Protein 6CCD (pdb70)

Radius of gyration: 12.06 Å; Cα contacts (8 Å, |Δi|>4): 247; chains: 1; bounding box: 29×27×30 Å

InterPro domains:
  IPR000253 Forkhead-associated (FHA) domain [PF00498] (29-92)
  IPR000253 Forkhead-associated (FHA) domain [PF00498] (230-293)
  IPR000253 Forkhead-associated (FHA) domain [PS50006] (29-78)
  IPR000253 Forkhead-associated (FHA) domain [PS50006] (230-279)
  IPR000253 Forkhead-associated (FHA) domain [SM00240] (28-78)
  IPR000253 Forkhead-associated (FHA) domain [SM00240] (229-279)
  IPR003439 ABC transporter-like, ATP-binding domain [PF00005] (335-482)
  IPR003439 ABC transporter-like, ATP-binding domain [PS50893] (319-552)
  IPR003593 AAA+ ATPase domain [SM00382] (344-528)
  IPR008984 SMAD/FHA domain superfamily [SSF49879] (4-115)
  IPR008984 SMAD/FHA domain superfamily [SSF49879] (170-300)
  IPR013525 ABC-2 type transporter, transmembrane domain [PF01061] (596-810)
  IPR017871 ABC transporter-like, conserved site [PS00211] (454-468)
  IPR027417 P-loop containing nucleoside triphosphate hydrolase [G3DSA:3.40.50.300] (308-546)
  IPR027417 P-loop containing nucleoside triphosphate hydrolase [SSF52540] (319-540)
  IPR050352 ATP-binding cassette subfamily G transporters [PTHR48041] (313-811)

Nearest PDB structures (foldseek):
  6ccd-assembly1_A  TM=1.010E+00  e=7.010E-20  Mycobacterium tuberculosis H37Rv
  7rj3-assembly3_C  TM=8.207E-01  e=3.748E-07  Mycobacterium tuberculosis
  8p5x-assembly1_G  TM=8.299E-01  e=7.163E-07  Corynebacterium glutamicum ATCC 13032
  3poa-assembly1_A  TM=8.108E-01  e=9.902E-07  Mycobacterium tuberculosis
  3oun-assembly1_A  TM=8.172E-01  e=2.914E-06  Mycobacterium tuberculosis H37Rv

Solvent-accessible surface area: 5833 Å² total; per-residue (Å²): 147,68,52,42,0,11,2,82,39,137,87,51,89,126,81,33,71,34,61,163,71,6,40,0,0,94,34,146,218,16,67,9,132,0,60,86,113,49,2,29,151,39,0,0,41,0,86,51,50,172,62,89,3,14,0,49,30,62,77,14,144,38,0,0,27,41,124,130,174,123,20,99,64,2,41,2,144,102,64,52,136,0,48,0,1,57,62,122,8,21,23,0,36,4,70,27,19,268

Structure (mmCIF, N/CA/C/O backbone):
data_6CCD
#
_entry.id   6CCD
#
_cell.length_a   58.922
_cell.length_b   58.922
_cell.length_c   68.632
_cell.angle_alpha   90.00
_cell.angle_beta   90.00
_cell.angle_gamma   120.00
#
_symmetry.space_group_name_H-M   'P 32 2 1'
#
loop_
_entity.id
_entity.type
_entity.pdbx_description
1 polymer 'ABC transporter ATP-binding/permease protein Rv1747'
2 non-polymer 'SULFATE ION'
3 water water
#
loop_
_atom_site.group_PDB
_atom_site.id
_atom_site.type_symbol
_atom_site.label_atom_id
_atom_site.label_alt_id
_atom_site.label_comp_id
_atom_site.label_asym_id
_atom_site.label_entity_id
_atom_site.label_seq_id
_atom_site.pdbx_PDB_ins_code
_atom_site.Cartn_x
_atom_site.Cartn_y
_atom_site.Cartn_z
_atom_site.occupancy
_atom_site.B_iso_or_equiv
_atom_site.auth_seq_id
_atom_site.auth_comp_id
_atom_site.auth_asym_id
_atom_site.auth_atom_id
_atom_site.pdbx_PDB_model_num
ATOM 1 N N . ALA A 1 6 ? -10.079 35.368 -1.386 1.00 44.13 8 ALA A N 1
ATOM 2 C CA . ALA A 1 6 ? -11.209 36.231 -1.708 1.00 41.61 8 ALA A CA 1
ATOM 3 C C . ALA A 1 6 ? -12.522 35.768 -1.061 1.00 30.67 8 ALA A C 1
ATOM 4 O O . ALA A 1 6 ? -13.187 36.573 -0.414 1.00 44.17 8 ALA A O 1
ATOM 6 N N . PRO A 1 7 ? -12.9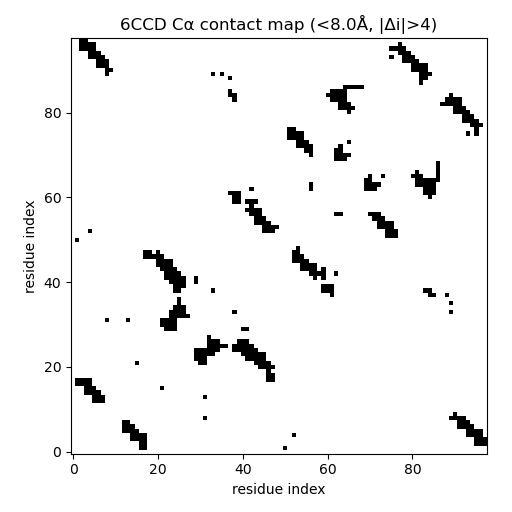23 34.488 -1.240 1.00 34.76 9 PRO A N 1
ATOM 7 C CA . PRO A 1 7 ? -14.202 34.164 -0.599 1.00 27.69 9 PRO A CA 1
ATOM 8 C C . PRO A 1 7 ? -14.056 34.177 0.916 1.00 25.92 9 PRO A C 1
ATOM 9 O O . PRO A 1 7 ? -13.025 33.763 1.438 1.00 25.38 9 PRO A O 1
ATOM 13 N N . PRO A 1 8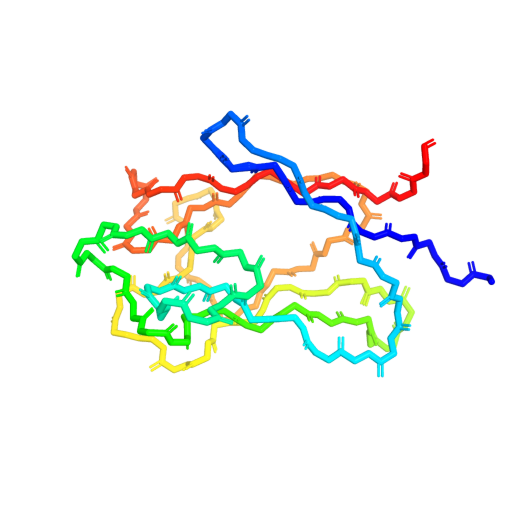 ? -15.075 34.672 1.618 1.00 23.36 10 PRO A N 1
ATOM 14 C CA . PRO A 1 8 ? -15.026 34.737 3.078 1.00 20.21 10 PRO A CA 1
ATOM 15 C C . PRO A 1 8 ? -15.074 33.340 3.666 1.00 23.49 10 PRO A C 1
ATOM 16 O O . PRO A 1 8 ? -15.603 32.425 3.036 1.00 21.51 10 PRO A O 1
ATOM 20 N N . VAL A 1 9 ? -14.506 33.174 4.850 1.00 20.68 11 VAL A N 1
ATOM 21 C CA . VAL A 1 9 ? -14.598 31.908 5.557 1.00 19.11 11 VAL A CA 1
ATOM 22 C C . VAL A 1 9 ? -15.966 31.797 6.226 1.00 16.60 11 VAL A C 1
ATOM 23 O O . VAL A 1 9 ? -16.667 32.797 6.415 1.00 17.78 11 VAL A O 1
ATOM 27 N N . LEU A 1 10 ? -16.338 30.576 6.585 1.00 15.04 12 LEU A N 1
ATOM 28 C CA . LEU A 1 10 ? -17.569 30.331 7.314 1.00 16.45 12 LEU A CA 1
ATOM 29 C C . LEU A 1 10 ? -17.255 29.770 8.686 1.00 16.61 12 LEU A C 1
ATOM 30 O O . LEU A 1 10 ? -16.586 28.743 8.805 1.00 17.00 12 LEU A O 1
ATOM 35 N N . THR A 1 11 ? -17.724 30.456 9.719 1.00 17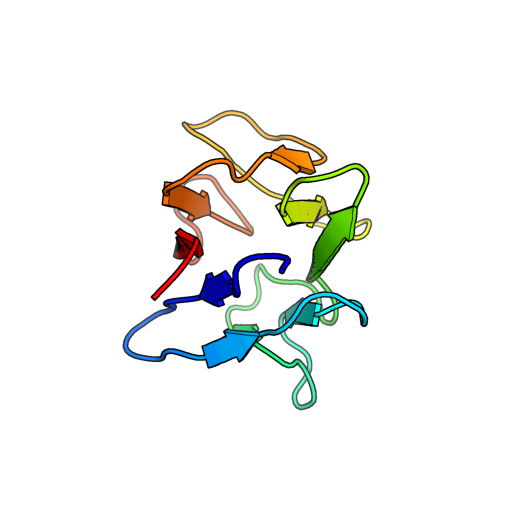.28 13 THR A N 1
ATOM 36 C CA . THR A 1 11 ? -17.608 29.961 11.078 1.00 16.10 13 THR A CA 1
ATOM 37 C C . THR A 1 11 ? -18.925 29.332 11.482 1.00 16.16 13 THR A C 1
ATOM 38 O O . THR A 1 11 ? -19.996 29.904 11.255 1.00 17.57 13 THR A O 1
ATOM 42 N N . VAL A 1 12 ? -18.832 28.134 12.035 1.00 15.57 14 VAL A N 1
ATOM 43 C CA . VAL A 1 12 ? -19.983 27.398 12.531 1.00 18.83 14 VAL A CA 1
ATOM 44 C C . VAL A 1 12 ? -19.866 27.244 14.038 1.00 19.38 14 VAL A C 1
ATOM 45 O O . VAL A 1 12 ? -18.913 26.640 14.531 1.00 18.31 14 VAL A O 1
ATOM 49 N N A ARG A 1 13 ? -20.847 27.773 14.759 0.56 18.78 15 ARG A N 1
ATOM 50 N N B ARG A 1 13 ? -20.829 27.820 14.751 0.44 19.06 15 ARG A N 1
ATOM 51 C CA A ARG A 1 13 ? -20.899 27.667 16.207 0.56 19.88 15 ARG A CA 1
ATOM 52 C CA B ARG A 1 13 ? -20.924 27.726 16.201 0.44 19.97 15 ARG A CA 1
ATOM 53 C C A ARG A 1 13 ? -22.001 26.711 16.637 0.56 20.43 15 ARG A C 1
ATOM 54 C C B ARG A 1 13 ? -22.007 26.723 16.574 0.44 19.62 15 ARG A C 1
ATOM 55 O O A ARG A 1 13 ? -23.179 26.929 16.338 0.56 17.93 15 ARG A O 1
ATOM 56 O O B ARG A 1 13 ? -23.126 26.788 16.056 0.44 18.00 15 ARG A O 1
ATOM 71 N N A TYR A 1 14 ? -21.607 25.651 17.330 0.56 18.66 16 TYR A N 1
ATOM 72 N N B TYR A 1 14 ? -21.681 25.805 17.476 0.44 18.69 16 TYR A N 1
ATOM 73 C CA A TYR A 1 14 ? -22.550 24.664 17.827 0.56 19.99 16 TYR A CA 1
ATOM 74 C CA B TYR A 1 14 ? -22.602 24.733 17.831 0.44 20.04 16 TYR A CA 1
ATOM 75 C C A TYR A 1 14 ? -22.251 24.300 19.268 0.56 21.21 16 TYR A C 1
ATOM 76 C C B TYR A 1 14 ? -22.319 24.178 19.222 0.44 21.27 16 TYR A C 1
ATOM 77 O O A TYR A 1 14 ? -21.134 23.894 19.572 0.56 20.36 16 TYR A O 1
ATOM 78 O O B TYR A 1 14 ? -21.291 23.545 19.455 0.44 20.67 16 TYR A O 1
ATOM 95 N N . GLU A 1 15 ? -23.256 24.422 20.135 1.00 20.28 17 GLU A N 1
ATOM 96 C CA . GLU A 1 15 ? -23.152 23.980 21.536 1.00 23.31 17 GLU A CA 1
ATOM 97 C C . GLU A 1 15 ? -21.785 24.163 22.185 1.00 27.49 17 GLU A C 1
ATOM 98 O O . GLU A 1 15 ? -21.176 23.203 22.659 1.00 27.79 17 GLU A O 1
ATOM 104 N N . GLY A 1 16 ? -21.289 25.390 22.179 1.00 20.58 18 GLY A N 1
ATOM 105 C CA . GLY A 1 16 ? -20.021 25.670 22.816 1.00 30.92 18 GLY A CA 1
ATOM 106 C C . GLY A 1 16 ? -18.793 25.346 21.987 1.00 32.95 18 GLY A C 1
ATOM 107 O O . GLY A 1 16 ? -17.675 25.555 22.456 1.00 33.28 18 GLY A O 1
ATOM 108 N N . SER A 1 17 ? -18.982 24.836 20.768 1.00 22.78 19 SER A N 1
ATOM 109 C CA . SER A 1 17 ? -17.850 24.600 19.856 1.00 21.97 19 SER A CA 1
ATOM 110 C C . SER A 1 17 ? -17.846 25.579 18.695 1.00 22.70 19 SER A C 1
ATOM 111 O O . SER A 1 17 ? -18.893 26.102 18.315 1.00 20.38 19 SER A O 1
ATOM 114 N N . GLU A 1 18 ? -16.658 25.834 18.147 1.00 21.97 20 GLU A N 1
ATOM 115 C CA . GLU A 1 18 ? -16.525 26.617 16.917 1.00 23.01 20 GLU A CA 1
ATOM 116 C C . GLU A 1 18 ? -15.581 25.925 15.953 1.00 24.51 20 GLU A C 1
ATOM 117 O O . GLU A 1 18 ? -14.559 25.353 16.362 1.00 22.01 20 GLU A O 1
ATOM 123 N N . ARG A 1 19 ? -15.938 25.968 14.674 1.00 18.15 21 ARG A N 1
ATOM 124 C CA . ARG A 1 19 ? -15.072 25.497 13.606 1.00 14.25 21 ARG A CA 1
ATOM 125 C C . ARG A 1 19 ? -15.147 26.534 12.497 1.00 19.57 21 ARG A C 1
ATOM 126 O O . ARG A 1 19 ? -16.172 27.187 12.329 1.00 22.09 21 ARG A O 1
ATOM 134 N N . THR A 1 20 ? -14.069 26.690 11.743 1.00 16.76 22 THR A N 1
ATOM 135 C CA . THR A 1 20 ? -14.026 27.713 10.705 1.00 18.61 22 THR A CA 1
ATOM 136 C C . THR A 1 20 ? -13.539 27.076 9.438 1.00 17.71 22 THR A C 1
ATOM 137 O O . THR A 1 20 ? -12.523 26.389 9.452 1.00 17.62 22 THR A O 1
ATOM 141 N N . PHE A 1 21 ? -14.285 27.286 8.353 1.00 14.24 23 PHE A N 1
ATOM 142 C CA . PHE A 1 21 ? -14.048 26.584 7.103 1.00 16.26 23 PHE A CA 1
ATOM 143 C C . PHE A 1 21 ? -13.787 27.538 5.947 1.00 16.66 23 PHE A C 1
ATOM 144 O O . PHE A 1 21 ? -14.392 28.611 5.853 1.00 16.32 23 PHE A O 1
ATOM 152 N N . ALA A 1 22 ? -12.893 27.124 5.060 1.00 18.78 24 ALA A N 1
ATOM 153 C CA . ALA A 1 22 ? -12.603 27.873 3.845 1.00 20.16 24 ALA A CA 1
ATOM 154 C C . ALA A 1 22 ? -13.407 27.327 2.674 1.00 16.88 24 ALA A C 1
ATOM 155 O O . ALA A 1 22 ? -13.719 26.137 2.624 1.00 16.86 24 ALA A O 1
ATOM 157 N N . ALA A 1 23 ? -13.724 28.195 1.726 1.00 17.69 25 ALA A N 1
ATOM 158 C CA . ALA A 1 23 ? -14.390 27.765 0.497 1.00 19.53 25 ALA A CA 1
ATOM 159 C C . ALA A 1 23 ? -13.552 26.719 -0.238 1.00 24.63 25 ALA A C 1
ATOM 160 O O . ALA A 1 23 ? -12.325 26.780 -0.208 1.00 25.46 25 ALA A O 1
ATOM 162 N N . GLY A 1 24 ? -14.199 25.745 -0.873 1.00 25.75 26 GLY A N 1
ATOM 163 C CA . GLY A 1 24 ? -13.478 24.835 -1.748 1.00 24.40 26 GLY A CA 1
ATOM 164 C C . GLY A 1 24 ? -13.709 23.349 -1.544 1.00 29.74 26 GLY A C 1
ATOM 165 O O . GLY A 1 24 ? -13.509 22.561 -2.460 1.00 27.53 26 GLY A O 1
ATOM 166 N N . HIS A 1 25 ? -14.116 22.952 -0.345 1.00 24.55 27 HIS A N 1
ATOM 167 C CA . HIS A 1 25 ? -14.478 21.561 -0.113 1.00 27.80 27 HIS A CA 1
ATOM 168 C C . HIS A 1 25 ? -15.720 21.480 0.774 1.00 20.74 27 HIS A C 1
ATOM 169 O O . HIS A 1 25 ? -15.877 22.278 1.690 1.00 23.99 27 HIS A O 1
ATOM 176 N N . ASP A 1 26 ? -16.602 20.530 0.487 1.00 22.64 28 ASP A N 1
ATOM 177 C CA . ASP A 1 26 ? -17.855 20.433 1.227 1.00 19.89 28 ASP A CA 1
ATOM 178 C C . ASP A 1 26 ? -17.611 20.076 2.699 1.00 20.01 28 ASP A C 1
ATOM 179 O O . ASP A 1 26 ? -16.811 19.186 3.002 1.00 20.71 28 ASP A O 1
ATOM 184 N N . VAL A 1 27 ? -18.309 20.768 3.601 1.00 15.52 29 VAL A N 1
ATOM 185 C CA . VAL A 1 27 ? -18.230 20.498 5.039 1.00 14.07 29 VAL A CA 1
ATOM 186 C C . VAL A 1 27 ? -19.388 19.593 5.460 1.00 16.25 29 VAL A C 1
ATOM 187 O O . VAL A 1 27 ? -20.522 19.855 5.094 1.00 15.34 29 VAL A O 1
ATOM 191 N N . VAL A 1 28 ? -19.110 18.551 6.236 1.00 14.24 30 VAL A N 1
ATOM 192 C CA . VAL A 1 28 ? -20.173 17.674 6.728 1.00 13.02 30 VAL A CA 1
ATOM 193 C C . VAL A 1 28 ? -20.554 17.982 8.176 1.00 15.32 30 VAL A C 1
ATOM 194 O O . VAL A 1 28 ? -19.695 18.016 9.077 1.00 13.35 30 VAL A O 1
ATOM 198 N N . VAL A 1 29 ? -21.849 18.224 8.380 1.00 15.33 31 VAL A N 1
ATOM 199 C CA . VAL A 1 29 ? -22.462 18.347 9.697 1.00 12.56 31 VAL A CA 1
ATOM 200 C C . VAL A 1 29 ? -23.301 17.107 9.945 1.00 14.52 31 VAL A C 1
ATOM 201 O O . VAL A 1 29 ? -24.140 16.756 9.124 1.00 13.18 31 VAL A O 1
ATOM 205 N N . GLY A 1 30 ? -23.090 16.426 11.062 1.00 12.32 32 GLY A N 1
ATOM 206 C CA . GLY A 1 30 ? -23.936 15.286 11.344 1.00 12.73 32 GLY A CA 1
ATOM 207 C C . GLY A 1 30 ? -23.496 14.478 12.542 1.00 11.46 32 GLY A C 1
ATOM 208 O O . GLY A 1 30 ? -22.586 14.866 13.275 1.00 14.24 32 GLY A O 1
ATOM 209 N N . ARG A 1 31 ? -24.154 13.339 12.717 1.00 12.28 33 ARG A N 1
ATOM 210 C CA . ARG A 1 31 ? -23.928 12.462 13.856 1.00 15.79 33 ARG A CA 1
ATOM 211 C C . ARG A 1 31 ? -22.671 11.614 13.704 1.00 19.23 33 ARG A C 1
ATOM 212 O O . ARG A 1 31 ? -22.213 10.988 14.669 1.00 16.69 33 ARG A O 1
ATOM 220 N N . ASP A 1 32 ? -22.108 11.583 12.498 1.00 15.77 34 ASP A N 1
ATOM 221 C CA . ASP A 1 32 ? -20.947 10.734 12.246 1.00 15.95 34 ASP A CA 1
ATOM 222 C C . ASP A 1 32 ? -19.770 11.143 13.109 1.00 15.63 34 ASP A C 1
ATOM 223 O O . ASP A 1 32 ? -19.499 12.340 13.281 1.00 17.00 34 ASP A O 1
ATOM 228 N N . LEU A 1 33 ? -19.070 10.153 13.664 1.00 19.08 35 LEU A N 1
ATOM 229 C CA . LEU A 1 33 ? -17.907 10.429 14.511 1.00 19.24 35 LEU A CA 1
ATOM 230 C C . LEU A 1 33 ? -16.844 11.206 13.747 1.00 20.87 35 LEU A C 1
ATOM 231 O O . LEU A 1 33 ? -16.058 11.938 14.341 1.00 22.05 35 LEU A O 1
ATOM 236 N N . ARG A 1 34 ? -16.842 11.067 12.424 1.00 19.27 36 ARG A N 1
ATOM 237 C CA . ARG A 1 34 ? -15.865 11.753 11.582 1.00 23.91 36 ARG A CA 1
ATOM 238 C C . ARG A 1 34 ? -16.390 13.039 10.937 1.00 21.24 36 ARG A C 1
ATOM 239 O O . ARG A 1 34 ? -15.708 13.623 10.106 1.00 21.24 36 ARG A O 1
ATOM 247 N N . ALA A 1 35 ? -17.599 13.469 11.302 1.00 17.78 37 ALA A N 1
ATOM 248 C CA . ALA A 1 35 ? -18.165 14.704 10.753 1.00 18.14 37 ALA A CA 1
ATOM 249 C C . ALA A 1 35 ? -17.292 15.915 11.096 1.00 16.81 37 ALA A C 1
ATOM 250 O O . ALA A 1 35 ? -16.660 15.954 12.149 1.00 16.96 37 ALA A O 1
ATOM 252 N N . ASP A 1 36 ? -17.244 16.897 10.199 1.00 13.91 38 ASP A N 1
ATOM 253 C CA . ASP A 1 36 ? -16.515 18.132 10.460 1.00 15.98 38 ASP A CA 1
ATOM 254 C C . ASP A 1 36 ? -17.125 18.915 11.607 1.00 19.58 38 ASP A C 1
ATOM 255 O O . ASP A 1 36 ? -16.422 19.568 12.374 1.00 16.30 38 ASP A O 1
ATOM 260 N N . VAL A 1 37 ? -18.446 18.856 11.701 1.00 16.28 39 VAL A N 1
ATOM 261 C CA . VAL A 1 37 ? -19.192 19.435 12.815 1.00 14.31 39 VAL A CA 1
ATOM 262 C C . VAL A 1 37 ? -20.056 18.309 13.355 1.00 16.87 39 VAL A C 1
ATOM 263 O O . VAL A 1 37 ? -21.044 17.947 12.733 1.00 13.10 39 VAL A O 1
ATOM 267 N N . ARG A 1 38 ? -19.660 17.728 14.482 1.00 13.65 40 ARG A N 1
ATOM 268 C CA . ARG A 1 38 ? -20.338 16.554 15.013 1.00 12.87 40 ARG A CA 1
ATOM 269 C C . ARG A 1 38 ? -21.453 16.962 15.966 1.00 12.64 40 ARG A C 1
ATOM 270 O O . ARG A 1 38 ? -21.227 17.710 16.916 1.00 17.21 40 ARG A O 1
ATOM 278 N N . VAL A 1 39 ? -22.652 16.469 15.687 1.00 14.83 41 VAL A N 1
ATOM 279 C CA . VAL A 1 39 ? -23.829 16.726 16.508 1.00 15.16 41 VAL A CA 1
ATOM 280 C C . VAL A 1 39 ? -24.416 15.360 16.846 1.00 18.39 41 VAL A C 1
ATOM 281 O O . VAL A 1 39 ? -24.913 14.676 15.961 1.00 13.25 41 VAL A O 1
ATOM 285 N N . ALA A 1 40 ? -24.332 14.957 18.113 1.00 13.54 42 ALA A N 1
ATOM 286 C CA . ALA A 1 40 ? -24.596 13.564 18.486 1.00 17.55 42 ALA A CA 1
ATOM 287 C C . ALA A 1 40 ? -26.071 13.230 18.732 1.00 16.26 42 ALA A C 1
ATOM 288 O O . ALA A 1 40 ? -26.421 12.061 18.865 1.00 16.22 42 ALA A O 1
ATOM 290 N N . HIS A 1 41 ? -26.939 14.233 18.794 1.00 13.95 43 HIS A N 1
ATOM 291 C CA . HIS A 1 41 ? -28.330 13.948 19.128 1.00 13.85 43 HIS A CA 1
ATOM 292 C C . HIS A 1 41 ? -28.973 12.951 18.144 1.00 17.02 43 HIS A C 1
ATOM 293 O O . HIS A 1 41 ? -28.757 13.040 16.937 1.00 15.63 43 HIS A O 1
ATOM 300 N N . PRO A 1 42 ? -29.755 11.981 18.659 1.00 16.50 44 PRO A N 1
ATOM 301 C CA . PRO A 1 42 ? -30.303 10.921 17.792 1.00 15.38 44 PRO A CA 1
ATOM 302 C C . PRO A 1 42 ? -31.243 11.412 16.678 1.00 15.16 44 PRO A C 1
ATOM 303 O O . PRO A 1 42 ? -31.500 10.667 15.738 1.00 16.21 44 PRO A O 1
ATOM 307 N N . LEU A 1 43 ? -31.741 12.639 16.770 1.00 14.89 45 LEU A N 1
ATOM 308 C CA . LEU A 1 43 ? -32.536 13.203 15.669 1.00 18.06 45 LEU A CA 1
ATOM 309 C C . LEU A 1 43 ? -31.714 13.368 14.390 1.00 16.42 45 LEU A C 1
ATOM 310 O O . LEU A 1 43 ? -32.253 13.433 13.279 1.00 17.12 45 LEU A O 1
ATOM 315 N N . ILE A 1 44 ? -30.400 13.447 14.557 1.00 14.17 46 ILE A N 1
ATOM 316 C CA . ILE A 1 44 ? -29.515 13.861 13.472 1.00 13.57 46 ILE A CA 1
ATOM 317 C C . ILE A 1 44 ? -28.936 12.677 12.687 1.00 15.41 46 ILE A C 1
ATOM 318 O O . ILE A 1 44 ? -28.505 11.681 13.267 1.00 16.24 46 ILE A O 1
ATOM 323 N N . SER A 1 45 ? -28.952 12.788 11.359 1.00 13.89 47 SER A N 1
ATOM 324 C CA . SER A 1 45 ? -28.379 11.767 10.485 1.00 18.18 47 SER A CA 1
ATOM 325 C C . SER A 1 45 ? -26.850 11.828 10.499 1.00 13.95 47 SER A C 1
ATOM 326 O O . SER A 1 45 ? -26.274 12.840 10.875 1.00 13.47 47 SER A O 1
ATOM 329 N N . ARG A 1 46 ? -26.191 10.752 10.082 1.00 13.46 48 ARG A N 1
ATOM 330 C CA . ARG A 1 46 ? -24.727 10.713 10.142 1.00 15.71 48 ARG A CA 1
ATOM 331 C C . ARG A 1 46 ? -24.081 11.806 9.301 1.00 15.47 48 ARG A C 1
ATOM 332 O O . ARG A 1 46 ? -23.154 12.477 9.755 1.00 13.76 48 ARG A O 1
ATOM 340 N N . ALA A 1 47 ? -24.578 11.999 8.084 1.00 14.43 49 ALA A N 1
ATOM 341 C CA . ALA A 1 47 ? -24.143 13.133 7.261 1.00 15.54 49 ALA A CA 1
ATOM 342 C C . ALA A 1 47 ? -25.379 13.968 6.977 1.00 17.60 49 ALA A C 1
ATOM 343 O O . ALA A 1 47 ? -26.016 13.803 5.947 1.00 18.64 49 ALA A O 1
ATOM 345 N N . HIS A 1 48 ? -25.722 14.841 7.918 1.00 14.51 50 HIS A N 1
ATOM 346 C CA . HIS A 1 48 ? -27.020 15.504 7.940 1.00 12.77 50 HIS A CA 1
ATOM 347 C C . HIS A 1 48 ? -27.074 16.725 7.009 1.00 12.99 50 HIS A C 1
ATOM 348 O O . HIS A 1 48 ? -28.023 16.886 6.226 1.00 13.82 50 HIS A O 1
ATOM 355 N N . LEU A 1 49 ? -26.063 17.588 7.105 1.00 12.83 51 LEU A N 1
ATOM 356 C CA . LEU A 1 49 ? -25.934 18.750 6.227 1.00 10.97 51 LEU A CA 1
ATOM 357 C C . LEU A 1 49 ? -24.620 18.744 5.470 1.00 14.32 51 LEU A C 1
ATOM 358 O O . LEU A 1 49 ? -23.614 18.262 5.989 1.00 14.27 51 LEU A O 1
ATOM 363 N N . LEU A 1 50 ? -24.626 19.324 4.272 1.00 12.97 52 LEU A N 1
ATOM 364 C CA . LEU A 1 50 ? -23.389 19.726 3.607 1.00 12.12 52 LEU A CA 1
ATOM 365 C C . LEU A 1 50 ? -23.312 21.235 3.624 1.00 11.99 52 LEU A C 1
ATOM 366 O O . LEU A 1 50 ? -24.282 21.904 3.271 1.00 14.84 52 LEU A O 1
ATOM 371 N N . LEU A 1 51 ? -22.168 21.784 4.021 1.00 13.01 53 LEU A N 1
ATOM 372 C CA . LEU A 1 51 ? -21.961 23.229 3.901 1.00 12.01 53 LEU A CA 1
ATOM 373 C C . LEU A 1 51 ? -20.975 23.486 2.777 1.00 16.16 53 LEU A C 1
ATOM 374 O O . LEU A 1 51 ? -19.977 22.791 2.678 1.00 14.65 53 LEU A O 1
ATOM 379 N N . ARG A 1 52 ? -21.228 24.482 1.938 1.00 13.16 54 ARG A N 1
ATOM 380 C CA . ARG A 1 52 ? -20.295 24.730 0.840 1.00 15.29 54 ARG A CA 1
ATOM 381 C C . ARG A 1 52 ? -20.471 26.115 0.271 1.00 14.27 54 ARG A C 1
ATOM 382 O O . ARG A 1 52 ? -21.522 26.739 0.433 1.00 15.76 54 ARG A O 1
ATOM 390 N N . PHE A 1 53 ? -19.410 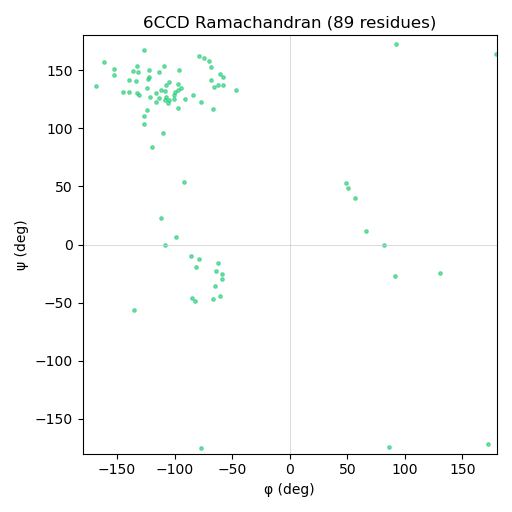26.609 -0.361 1.00 14.45 55 PHE A N 1
ATOM 391 C CA . PHE A 1 53 ? -19.436 27.921 -0.998 1.00 16.43 55 PHE A CA 1
ATOM 392 C C . PHE A 1 53 ? -19.716 27.718 -2.480 1.00 17.56 55 PHE A C 1
ATOM 393 O O . PHE A 1 53 ? -18.933 27.084 -3.185 1.00 18.39 55 PHE A O 1
ATOM 401 N N . ASP A 1 54 ? -20.835 28.253 -2.947 1.00 17.56 56 ASP A N 1
ATOM 402 C CA . ASP A 1 54 ? -21.293 27.983 -4.301 1.00 19.02 56 ASP A CA 1
ATOM 403 C C . ASP A 1 54 ? -21.968 29.215 -4.904 1.00 18.11 56 ASP A C 1
ATOM 404 O O . ASP A 1 54 ? -22.836 29.829 -4.274 1.00 18.39 56 ASP A O 1
ATOM 409 N N . GLN A 1 55 ? -21.563 29.570 -6.121 1.00 17.91 57 GLN A N 1
ATOM 410 C CA . GLN A 1 55 ? -22.142 30.721 -6.801 1.00 19.09 57 GLN A CA 1
ATOM 41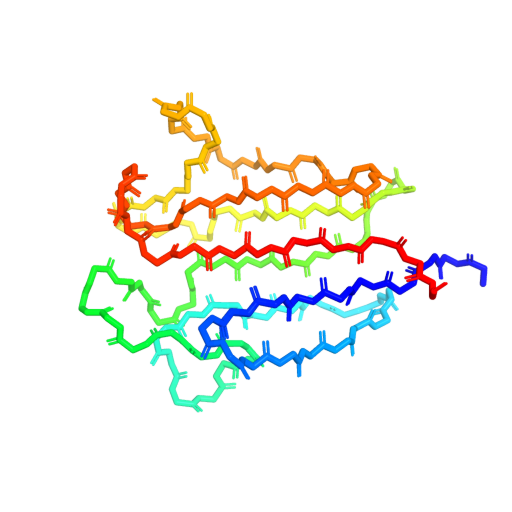1 C C . GLN A 1 55 ? -22.124 31.944 -5.894 1.00 21.59 57 GLN A C 1
ATOM 412 O O . GLN A 1 55 ? -23.147 32.606 -5.683 1.00 25.71 57 GLN A O 1
ATOM 418 N N . GLY A 1 56 ? -20.961 32.198 -5.301 1.00 23.84 58 GLY A N 1
ATOM 419 C CA . GLY A 1 56 ? -20.737 33.432 -4.575 1.00 20.46 58 GLY A CA 1
ATOM 420 C C . GLY A 1 56 ? -21.250 33.521 -3.152 1.00 24.40 58 GLY A C 1
ATOM 421 O O . GLY A 1 56 ? -21.152 34.580 -2.533 1.00 22.61 58 GLY A O 1
ATOM 422 N N A ARG A 1 57 ? -21.809 32.441 -2.613 0.42 21.90 59 ARG A N 1
ATOM 423 N N B ARG A 1 57 ? -21.779 32.422 -2.623 0.58 21.95 59 ARG A N 1
ATOM 424 C CA A ARG A 1 57 ? -22.267 32.492 -1.225 0.42 22.37 59 ARG A CA 1
ATOM 425 C CA B ARG A 1 57 ? -22.300 32.440 -1.262 0.58 22.37 59 ARG A CA 1
ATOM 426 C C A ARG A 1 57 ? -22.309 31.125 -0.552 0.42 19.53 59 ARG A C 1
ATOM 427 C C B ARG A 1 57 ? -22.164 31.094 -0.564 0.58 19.47 59 ARG A C 1
ATOM 428 O O A ARG A 1 57 ? -22.513 30.097 -1.204 0.42 17.14 59 ARG A O 1
ATOM 429 O O B ARG A 1 57 ? -22.111 30.044 -1.212 0.58 17.49 59 ARG A O 1
ATOM 444 N N . TRP A 1 58 ? -22.122 31.138 0.765 1.00 16.89 60 TRP A N 1
ATOM 445 C CA . TRP A 1 58 ? -22.171 29.933 1.572 1.00 15.74 60 TRP A CA 1
ATOM 446 C C . TRP A 1 58 ? -23.594 29.416 1.626 1.00 16.08 60 TRP A C 1
ATOM 447 O O . TRP A 1 58 ? -24.532 30.204 1.751 1.00 16.47 60 TRP A O 1
ATOM 458 N N . VAL A 1 59 ? -23.759 28.097 1.525 1.00 15.32 61 VAL A N 1
ATOM 459 C CA . VAL A 1 59 ? -25.068 27.492 1.715 1.00 13.49 61 VAL A CA 1
ATOM 460 C C . VAL A 1 59 ? -25.004 26.309 2.669 1.00 16.45 61 VAL A C 1
ATOM 461 O O . VAL A 1 59 ? -23.998 25.615 2.740 1.00 15.63 61 VAL A O 1
ATOM 465 N N . ALA A 1 60 ? -26.087 26.100 3.412 1.00 14.36 62 ALA A N 1
ATOM 466 C CA . ALA A 1 60 ? -26.278 24.882 4.188 1.00 12.39 62 ALA A CA 1
ATOM 467 C C . ALA A 1 60 ? -27.317 24.028 3.485 1.00 15.23 62 ALA A C 1
ATOM 468 O O . ALA A 1 60 ? -28.441 24.468 3.287 1.00 15.08 62 ALA A O 1
ATOM 470 N N . ILE A 1 61 ? -26.927 22.813 3.127 1.00 12.11 63 ILE A N 1
ATOM 471 C CA . ILE A 1 61 ? -27.753 21.908 2.326 1.00 13.40 63 ILE A CA 1
ATOM 472 C C . ILE A 1 61 ? -28.175 20.679 3.113 1.00 13.19 63 ILE A C 1
ATOM 473 O O . ILE A 1 61 ? -27.336 19.986 3.682 1.00 14.95 63 ILE A O 1
ATOM 478 N N . ASP A 1 62 ? -29.477 20.421 3.162 1.00 14.92 64 ASP A N 1
ATOM 479 C CA . ASP A 1 62 ? -30.014 19.180 3.729 1.00 13.29 64 ASP A CA 1
ATOM 480 C C . ASP A 1 62 ? -29.591 18.006 2.854 1.00 16.93 64 ASP A C 1
ATOM 481 O O . ASP A 1 62 ? -29.982 17.936 1.684 1.00 17.04 64 ASP A O 1
ATOM 486 N N . ASN A 1 63 ? -28.801 17.087 3.414 1.00 13.24 65 ASN A N 1
ATOM 487 C CA . ASN A 1 63 ? -28.222 15.978 2.655 1.00 12.81 65 ASN A CA 1
ATOM 488 C C . ASN A 1 63 ? -29.124 14.748 2.700 1.00 21.09 65 ASN A C 1
ATOM 489 O O . ASN A 1 63 ? -28.687 13.650 3.068 1.00 17.55 65 ASN A O 1
ATOM 494 N N . GLY A 1 64 ? -30.385 14.942 2.332 1.00 19.51 66 GLY A N 1
ATOM 495 C CA . GLY A 1 64 ? -31.374 13.878 2.383 1.00 19.58 66 GLY A CA 1
ATOM 496 C C . GLY A 1 64 ? -31.503 13.289 3.773 1.00 23.26 66 GLY A C 1
ATOM 497 O O . GLY A 1 64 ? -31.636 12.079 3.936 1.00 21.20 66 GLY A O 1
ATOM 498 N N . SER A 1 65 ? -31.451 14.146 4.787 1.00 17.78 67 SER A N 1
ATOM 499 C CA . SER A 1 65 ? -31.585 13.694 6.168 1.00 21.08 67 SER A CA 1
ATOM 500 C C . SER A 1 65 ? -33.000 13.228 6.462 1.00 21.46 67 SER A C 1
ATOM 501 O O . SER A 1 65 ? -33.950 13.638 5.798 1.00 17.53 67 SER A O 1
ATOM 504 N N . LEU A 1 66 ? -33.153 12.397 7.482 1.00 17.88 68 LEU A N 1
ATOM 505 C CA . LEU A 1 66 ? -34.488 11.988 7.905 1.00 18.03 68 LEU A CA 1
ATOM 506 C C . LEU A 1 66 ? -35.284 13.151 8.485 1.00 20.21 68 LEU A C 1
ATOM 507 O O . LEU A 1 66 ? -36.443 13.358 8.133 1.00 17.98 68 LEU A O 1
ATOM 512 N N . ASN A 1 67 ? -34.667 13.916 9.379 1.00 15.18 69 ASN A N 1
ATOM 513 C CA . ASN A 1 67 ? -35.432 14.850 10.196 1.00 17.48 69 ASN A CA 1
ATOM 514 C C . ASN A 1 67 ? -35.244 16.329 9.851 1.00 15.87 69 ASN A C 1
ATOM 515 O O . ASN A 1 67 ? -35.857 17.195 10.468 1.00 18.63 69 ASN A O 1
ATOM 520 N N . GLY A 1 68 ? -34.409 16.617 8.858 1.00 17.41 70 GLY A N 1
ATOM 521 C CA . GLY A 1 68 ? -34.459 17.913 8.204 1.00 14.77 70 GLY A CA 1
ATOM 522 C C . GLY A 1 68 ? -33.696 19.095 8.763 1.00 13.10 70 GLY A C 1
ATOM 523 O O . GLY A 1 68 ? -32.909 18.979 9.708 1.00 14.18 70 GLY A O 1
ATOM 524 N N . LEU A 1 69 ? -33.939 20.239 8.125 1.00 13.37 71 LEU A N 1
ATOM 525 C CA . LEU A 1 69 ? -33.244 21.507 8.345 1.00 14.11 71 LEU A CA 1
ATOM 526 C C . LEU A 1 69 ? -34.305 22.576 8.460 1.00 16.45 71 LEU A C 1
ATOM 527 O O . LEU A 1 69 ? -35.204 22.651 7.609 1.00 14.84 71 LEU A O 1
ATOM 532 N N . TYR A 1 70 ? -34.216 23.388 9.505 1.00 13.41 72 TYR A N 1
ATOM 533 C CA . TYR A 1 70 ? -35.232 24.400 9.775 1.00 15.36 72 TYR A CA 1
ATOM 534 C C . TYR A 1 70 ? -34.671 25.810 9.870 1.00 14.61 72 TYR A C 1
ATOM 535 O O . TYR A 1 70 ? -33.648 26.053 10.525 1.00 15.53 72 TYR A O 1
ATOM 544 N N . LEU A 1 71 ? -35.361 26.737 9.211 1.00 13.74 73 LEU A N 1
ATOM 545 C CA . LEU A 1 71 ? -35.099 28.163 9.345 1.00 20.31 73 LEU A CA 1
ATOM 546 C C . LEU A 1 71 ? -36.399 28.855 9.768 1.00 21.77 73 LEU A C 1
ATOM 547 O O . LEU A 1 71 ? -37.370 28.837 9.020 1.00 18.80 73 LEU A O 1
ATOM 552 N N . ASN A 1 72 ? -36.424 29.436 10.963 1.00 22.96 74 ASN A N 1
ATOM 553 C CA . ASN A 1 72 ? -37.634 30.106 11.454 1.00 28.50 74 ASN A CA 1
ATOM 554 C C . ASN A 1 72 ? -38.895 29.256 11.295 1.00 27.69 74 ASN A C 1
ATOM 555 O O . ASN A 1 72 ? -39.877 29.695 10.679 1.00 34.13 74 ASN A O 1
ATOM 560 N N . ASN A 1 73 ? -38.835 28.030 11.806 1.00 21.17 75 ASN A N 1
ATOM 561 C CA . ASN A 1 73 ? -39.973 27.097 11.806 1.00 24.24 75 ASN A CA 1
ATOM 562 C C . ASN A 1 73 ? -40.408 26.638 10.427 1.00 24.93 75 ASN A C 1
ATOM 563 O O . ASN A 1 73 ? -41.456 26.018 10.272 1.00 21.91 75 ASN A O 1
ATOM 568 N N . ARG A 1 74 ? -39.596 26.927 9.419 1.00 21.78 76 ARG A N 1
ATOM 569 C CA . ARG A 1 74 ? -39.873 26.407 8.099 1.00 21.14 76 ARG A CA 1
ATOM 570 C C . ARG A 1 74 ? -38.867 25.325 7.750 1.00 17.89 76 ARG A C 1
ATOM 571 O O . ARG A 1 74 ? -37.659 25.558 7.802 1.00 17.93 76 ARG A O 1
ATOM 579 N N . ARG A 1 75 ? -39.359 24.145 7.402 1.00 16.89 77 ARG A N 1
ATOM 580 C CA . ARG A 1 75 ? -38.480 23.083 6.955 1.00 16.31 77 ARG A CA 1
ATOM 581 C C . ARG A 1 75 ? -38.053 23.348 5.513 1.00 23.20 77 ARG A C 1
ATOM 582 O O . ARG A 1 75 ? -38.901 23.479 4.630 1.00 19.74 77 ARG A O 1
ATOM 590 N N . VAL A 1 76 ? -36.746 23.426 5.278 1.00 15.11 78 VAL A N 1
ATOM 591 C CA . VAL A 1 76 ? -36.224 23.815 3.965 1.00 15.94 78 VAL A CA 1
ATOM 592 C C . VAL A 1 76 ? -35.109 22.881 3.493 1.00 17.58 78 VAL A C 1
ATOM 593 O O . VAL A 1 76 ? -34.417 22.260 4.325 1.00 15.91 78 VAL A O 1
ATOM 597 N N . PRO A 1 77 ? -34.929 22.763 2.161 1.00 15.87 79 PRO A N 1
ATOM 598 C CA . PRO A 1 77 ? -33.834 21.918 1.660 1.00 16.86 79 PRO A CA 1
ATOM 599 C C . PRO A 1 77 ? -32.492 22.623 1.666 1.00 16.20 79 PRO A C 1
ATOM 600 O O . PRO A 1 77 ? -31.454 21.972 1.596 1.00 12.97 79 PRO A O 1
ATOM 604 N N . VAL A 1 78 ? -32.508 23.943 1.725 1.00 14.79 80 VAL A N 1
ATOM 605 C CA . VAL A 1 78 ? -31.255 24.686 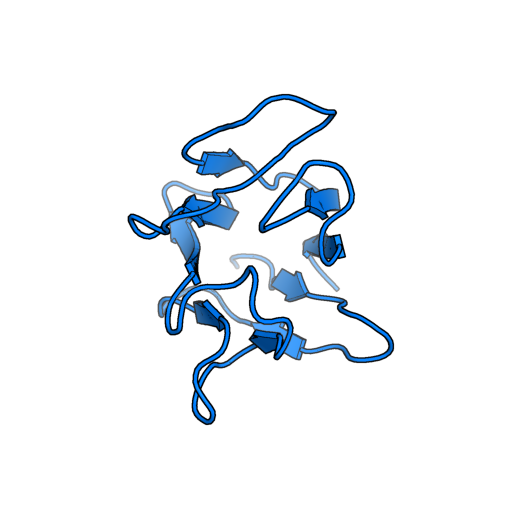1.671 1.00 16.67 80 VAL A CA 1
ATOM 606 C C . VAL A 1 78 ? -31.429 26.010 2.408 1.00 19.94 80 VAL A C 1
ATOM 607 O O . VAL A 1 78 ? -32.527 26.584 2.421 1.00 15.27 80 VAL A O 1
ATOM 611 N N . VAL A 1 79 ? -30.366 26.467 3.063 1.00 13.64 81 VAL A N 1
ATOM 612 C CA . VAL A 1 79 ? -30.370 27.810 3.643 1.00 19.05 81 VAL A CA 1
ATOM 613 C C . VAL A 1 79 ? -29.226 28.623 3.052 1.00 17.74 81 VAL A C 1
ATOM 614 O O . VAL A 1 79 ? -28.074 28.179 3.060 1.00 15.62 81 VAL A O 1
ATOM 618 N N . ASP A 1 80 ? -29.546 29.801 2.520 1.00 15.26 82 ASP A N 1
ATOM 619 C CA . ASP A 1 80 ? -28.521 30.707 2.013 1.00 17.46 82 ASP A CA 1
ATOM 620 C C . ASP A 1 80 ? -27.962 31.526 3.183 1.00 23.91 82 ASP A C 1
ATOM 621 O O . ASP A 1 80 ? -28.711 32.111 3.967 1.00 20.65 82 ASP A O 1
ATOM 626 N N . ILE A 1 81 ? -26.640 31.539 3.304 1.00 20.97 83 ILE A N 1
ATOM 627 C CA . ILE A 1 81 ? -25.960 32.245 4.383 1.00 21.59 83 ILE A CA 1
ATOM 628 C C . ILE A 1 81 ? -25.215 33.477 3.859 1.00 22.38 83 ILE A C 1
ATOM 629 O O . ILE A 1 81 ? -24.076 33.369 3.400 1.00 29.07 83 ILE A O 1
ATOM 634 N N . TYR A 1 82 ? -25.842 34.642 3.941 1.00 31.42 84 TYR A N 1
ATOM 635 C CA . TYR A 1 82 ? -25.253 35.871 3.398 1.00 35.87 84 TYR A CA 1
ATOM 636 C C . TYR A 1 82 ? -24.300 36.549 4.375 1.00 40.21 84 TYR A C 1
ATOM 637 O O . TYR A 1 82 ? -23.204 36.966 4.001 1.00 40.93 84 TYR A O 1
ATOM 646 N N . ASP A 1 83 ? -24.727 36.674 5.626 1.00 37.00 85 ASP A N 1
ATOM 647 C CA . ASP A 1 83 ? -23.886 37.292 6.644 1.00 43.67 85 ASP A CA 1
ATOM 648 C C . ASP A 1 83 ? -23.897 36.502 7.944 1.00 34.57 85 ASP A C 1
ATOM 649 O O . ASP A 1 83 ? -22.852 36.102 8.456 1.00 33.16 85 ASP A O 1
ATOM 654 N N . ALA A 1 84 ? -25.085 36.295 8.486 1.00 36.90 86 ALA A N 1
ATOM 655 C CA . ALA A 1 84 ? -25.219 35.570 9.737 1.00 41.92 86 ALA A CA 1
ATOM 656 C C . ALA A 1 84 ? -26.580 34.901 9.773 1.00 38.62 86 ALA A C 1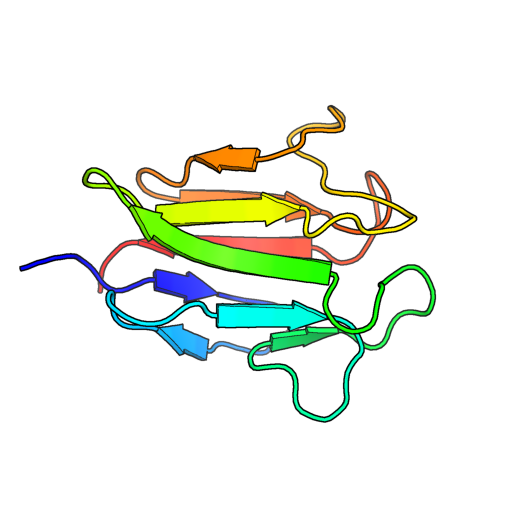
ATOM 657 O O . ALA A 1 84 ? -27.536 35.387 9.168 1.00 34.58 86 ALA A O 1
ATOM 659 N N . GLN A 1 85 ? -26.669 33.786 10.483 1.00 32.90 87 GLN A N 1
ATOM 660 C CA . GLN A 1 85 ? -27.849 32.952 10.387 1.00 26.50 87 GLN A CA 1
ATOM 661 C C . GLN A 1 85 ? -27.854 31.896 11.485 1.00 23.50 87 GLN A C 1
ATOM 662 O O . GLN A 1 85 ? -26.826 31.295 11.777 1.00 24.49 87 GLN A O 1
ATOM 668 N N . ARG A 1 86 ? -29.006 31.685 12.107 1.00 18.76 88 ARG A N 1
ATOM 669 C CA . ARG A 1 86 ? -29.169 30.552 12.998 1.00 22.40 88 ARG A CA 1
ATOM 670 C C . ARG A 1 86 ? -30.148 29.572 12.378 1.00 19.30 88 ARG A C 1
ATOM 671 O O . ARG A 1 86 ? -31.207 29.982 11.906 1.00 19.25 88 ARG A O 1
ATOM 679 N N . VAL A 1 87 ? -29.799 28.287 12.373 1.00 13.53 89 VAL A N 1
ATOM 680 C CA . VAL A 1 87 ? -30.726 27.268 11.911 1.00 14.82 89 VAL A CA 1
ATOM 681 C C . VAL A 1 87 ? -30.866 26.193 12.979 1.00 16.41 89 VAL A C 1
ATOM 682 O O . VAL A 1 87 ? -30.083 26.148 13.942 1.00 17.43 89 VAL A O 1
ATOM 686 N N . HIS A 1 88 ? -31.865 25.335 12.817 1.00 14.30 90 HIS A N 1
ATOM 687 C CA . HIS A 1 88 ? -31.989 24.142 13.645 1.00 14.02 90 HIS A CA 1
ATOM 688 C C . HIS A 1 88 ? -32.026 22.916 12.751 1.00 14.46 90 HIS A C 1
ATOM 689 O O . HIS A 1 88 ? -32.624 22.944 11.683 1.00 15.47 90 HIS A O 1
ATOM 696 N N . ILE A 1 89 ? -31.394 21.833 13.191 1.00 14.36 91 ILE A N 1
ATOM 697 C CA . ILE A 1 89 ? -31.502 20.580 12.473 1.00 13.72 91 ILE A CA 1
ATOM 698 C C . ILE A 1 89 ? -32.258 19.568 13.323 1.00 16.60 91 ILE A C 1
ATOM 699 O O . ILE A 1 89 ? -32.175 19.603 14.554 1.00 15.51 91 ILE A O 1
ATOM 704 N N . GLY A 1 90 ? -32.993 18.681 12.658 1.00 17.27 92 GLY A N 1
ATOM 705 C CA . GLY A 1 90 ? -33.699 17.594 13.332 1.00 13.98 92 GLY A CA 1
ATOM 706 C C . GLY A 1 90 ? -35.126 17.924 13.734 1.00 15.24 92 GLY A C 1
ATOM 707 O O . GLY A 1 90 ? -35.961 17.037 13.835 1.00 18.82 92 GLY A O 1
ATOM 708 N N . ASN A 1 91 ? -35.391 19.205 13.965 1.00 14.69 93 ASN A N 1
ATOM 709 C CA . ASN A 1 91 ? -36.687 19.685 14.442 1.00 17.04 93 ASN A CA 1
ATOM 710 C C . ASN A 1 91 ? -36.572 21.189 14.609 1.00 16.93 93 ASN A C 1
ATOM 711 O O . ASN A 1 91 ? -35.459 21.699 14.657 1.00 18.55 93 ASN A O 1
ATOM 716 N N . PRO A 1 92 ? -37.709 21.907 14.719 1.00 18.64 94 PRO A N 1
ATOM 717 C CA . PRO A 1 92 ? -37.628 23.352 14.967 1.00 18.88 94 PRO A CA 1
ATOM 718 C C . PRO A 1 92 ? -36.879 23.687 16.262 1.00 18.59 94 PRO A C 1
ATOM 719 O O . PRO A 1 92 ? -36.277 24.759 16.367 1.00 21.87 94 PRO A O 1
ATOM 723 N N . ASP A 1 93 ? -36.933 22.791 17.240 1.00 15.95 95 ASP A N 1
ATOM 724 C CA . ASP A 1 93 ? -36.184 22.985 18.478 1.00 21.05 95 ASP A CA 1
ATOM 725 C C . ASP A 1 93 ? -35.050 21.978 18.627 1.00 25.26 95 ASP A C 1
ATOM 726 O O . ASP A 1 93 ? -34.610 21.699 19.743 1.00 25.12 95 ASP A O 1
ATOM 731 N N . GLY A 1 94 ? -34.583 21.418 17.514 1.00 19.46 96 GLY A N 1
ATOM 732 C CA . GLY A 1 94 ? -33.452 20.511 17.556 1.00 18.11 96 GLY A CA 1
ATOM 733 C C . GLY A 1 94 ? -32.166 21.303 17.709 1.00 17.11 96 GLY A C 1
ATOM 734 O O . GLY A 1 94 ? -32.216 22.518 17.875 1.00 17.01 96 GLY A O 1
ATOM 735 N N . PRO A 1 95 ? -31.011 20.615 17.671 1.00 15.81 97 PRO A N 1
ATOM 736 C CA . PRO A 1 95 ? -29.697 21.265 17.810 1.00 15.85 97 PRO A CA 1
ATOM 737 C C . PRO A 1 95 ? -29.578 22.512 16.931 1.00 18.36 97 PRO A C 1
ATOM 738 O O . PRO A 1 95 ? -29.962 22.497 15.752 1.00 16.73 97 PRO A O 1
ATOM 742 N N . ALA A 1 96 ? -29.088 23.598 17.517 1.00 13.99 98 ALA A N 1
ATOM 743 C CA . ALA A 1 96 ? -28.994 24.862 16.801 1.00 15.29 98 ALA A CA 1
ATOM 744 C C . ALA A 1 96 ? -27.586 25.057 16.243 1.00 18.36 98 ALA A C 1
ATOM 745 O O . ALA A 1 96 ? -26.596 24.750 16.915 1.00 18.70 98 ALA A O 1
ATOM 747 N N . LEU A 1 97 ? -27.503 25.548 15.013 1.00 16.61 99 LEU A N 1
ATOM 748 C CA . LEU A 1 97 ? -26.228 25.942 14.416 1.00 19.70 99 LEU A CA 1
ATOM 749 C C . LEU A 1 97 ? -26.232 27.447 14.143 1.00 17.49 99 LEU A C 1
ATOM 750 O O . LEU A 1 97 ? -27.169 27.970 13.553 1.00 18.21 99 LEU A O 1
ATOM 755 N N . ASP A 1 98 ? -25.187 28.134 14.581 1.00 17.88 100 ASP A N 1
ATOM 756 C CA . ASP A 1 98 ? -25.022 29.549 14.295 1.00 18.18 100 ASP A CA 1
ATOM 757 C C . ASP A 1 98 ? -23.948 29.719 13.234 1.00 21.90 100 ASP A C 1
ATOM 758 O O . ASP A 1 98 ? -22.825 29.252 13.411 1.00 21.52 100 ASP A O 1
ATOM 763 N N . PHE A 1 99 ? -24.296 30.384 12.138 1.00 19.19 101 PHE A N 1
ATOM 764 C CA . PHE A 1 99 ? -23.352 30.604 11.048 1.00 22.02 101 PHE A CA 1
ATOM 765 C C . PHE A 1 99 ? -22.870 32.039 11.051 1.00 27.71 101 PHE A C 1
ATOM 766 O O . PHE A 1 99 ? -23.653 32.961 11.270 1.00 28.73 101 PHE A O 1
ATOM 774 N N . GLU A 1 100 ? -21.586 32.245 10.794 1.00 26.36 102 GLU A N 1
ATOM 775 C CA . GLU A 1 100 ? -21.108 33.612 10.650 1.00 22.31 102 GLU A CA 1
ATOM 776 C C . GLU A 1 100 ? -20.111 33.679 9.506 1.00 21.74 102 GLU A C 1
ATOM 777 O O . GLU A 1 100 ? 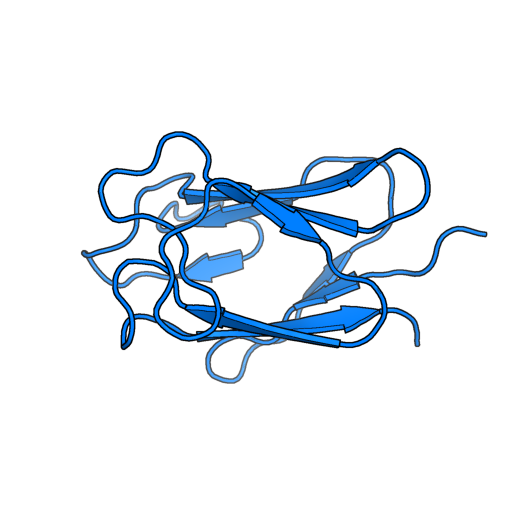-19.216 32.850 9.407 1.00 22.23 102 GLU A O 1
ATOM 783 N N . VAL A 1 101 ? -20.303 34.646 8.618 1.00 24.26 103 VAL A N 1
ATOM 784 C CA . VAL A 1 101 ? -19.473 34.763 7.427 1.00 24.02 103 VAL A CA 1
ATOM 785 C C . VAL A 1 101 ? -18.411 35.837 7.607 1.00 27.10 103 VAL A C 1
ATOM 786 O O . VAL A 1 101 ? -18.738 36.965 7.972 1.00 27.58 103 VAL A O 1
ATOM 790 N N . GLY A 1 102 ? -17.150 35.499 7.341 1.00 23.13 104 GLY A N 1
ATOM 791 C CA . GLY A 1 102 ? -16.079 36.479 7.420 1.00 27.72 104 GLY A CA 1
ATOM 792 C C . GLY A 1 102 ? -15.415 36.494 8.786 1.00 34.68 104 GLY A C 1
ATOM 793 O O . GLY A 1 102 ? -15.883 35.841 9.713 1.00 36.94 104 GLY A O 1
ATOM 794 N N . ARG A 1 103 ? -14.322 37.240 8.919 1.00 44.03 105 ARG A N 1
ATOM 795 C CA . ARG A 1 103 ? -13.540 37.211 10.155 1.00 46.30 105 ARG A CA 1
ATOM 796 C C . ARG A 1 103 ? -14.047 38.227 11.178 1.00 48.77 105 ARG A C 1
ATOM 797 O O . ARG A 1 103 ? -14.069 39.430 10.915 1.00 54.03 105 ARG A O 1
#

Foldseek 3Di:
DFWWKWKDFDNDIDIGDADDKAFEFCAPPGNHHDNDPLTHNRQWIWHQDPRFIKIAGPPIPQAKAAPQDGDGMDTDDAWGKIATSGRPHTIMIMGTHD

Organism: Mycobacterium tuberculosis (strain ATCC 25618 / H37Rv) (NCBI:txid83332)

GO terms:
  GO:0005515 protein binding (F, IPI)

B-factor: mean 24.05, std 10.93, range [9.37, 69.55]

Secondary structure (DSSP, 8-state):
-PPPEEEEETTEEEEE-TTSPEEEES-TT-SEE---TTS-TT-EEEEEETTEEEEEE-S-SS-EEETTEE-SEEEESSEEEEEESSTTS-EEEEEE--

Sequence (98 aa):
APPVLTVRRYYEGSERTFAAGHDVVVGRDLRADVRVAHPLISRAHLLLRFDQGRRWVAIDNGSLNGLYLNNRRVPVVDIYDAQRVHIGNPDGPALDFEVGR